Protein AF-A0A972XDD4-F1 (afdb_monomer)

pLDDT: mean 93.12, std 6.58, range [58.88, 97.19]

Sequence (65 aa):
MRIQPGCRVEVTTARGERIQMVALSGETNGRDVKVVWVMEPDEFEARGNAGHRIPWPSDAVNELA

Mean predicted aligned error: 3.09 Å

Secondary structure (DSSP, 8-state):
----TT-EEEEE-TTS-EEEEEESSSSEE-SSSEEEEEE-HHHHHHHGGGS--EEEEGGGEEE--

Structure (mmCIF, N/CA/C/O backbone):
data_AF-A0A972XDD4-F1
#
_entry.id   AF-A0A972XDD4-F1
#
loop_
_atom_site.group_PDB
_atom_site.id
_atom_site.type_symbol
_atom_site.label_atom_id
_atom_site.label_alt_id
_atom_site.label_comp_id
_atom_site.label_asym_id
_atom_site.label_entity_id
_atom_site.label_seq_id
_atom_site.pdbx_PDB_ins_code
_atom_site.Cartn_x
_atom_site.Cartn_y
_a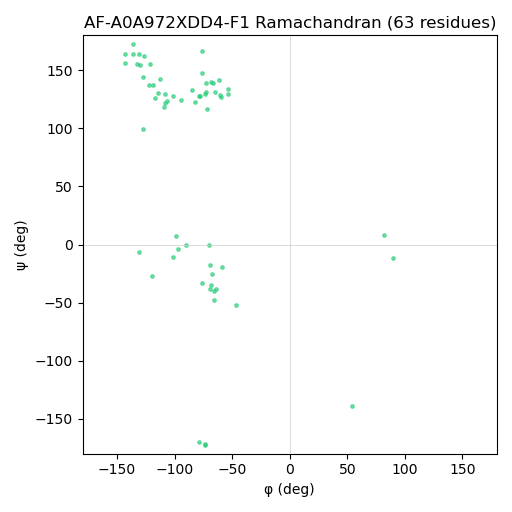tom_site.Cartn_z
_atom_site.occupancy
_atom_site.B_iso_or_equiv
_atom_site.auth_seq_id
_atom_site.auth_comp_id
_atom_site.auth_asym_id
_atom_site.auth_atom_id
_atom_site.pdbx_PDB_model_num
ATOM 1 N N . MET A 1 1 ? -9.453 12.353 3.808 1.00 58.88 1 MET A N 1
ATOM 2 C CA . MET A 1 1 ? -8.167 11.882 3.260 1.00 58.88 1 MET A CA 1
ATOM 3 C C . MET A 1 1 ? -8.493 10.930 2.125 1.00 58.88 1 MET A C 1
ATOM 5 O O . MET A 1 1 ? -9.391 10.119 2.314 1.00 58.88 1 MET A O 1
ATOM 9 N N . ARG A 1 2 ? -7.923 11.100 0.929 1.00 82.19 2 ARG A N 1
ATOM 10 C CA . ARG A 1 2 ? -8.309 10.303 -0.248 1.00 82.19 2 ARG A CA 1
ATOM 11 C C . ARG A 1 2 ? -7.044 9.711 -0.841 1.00 82.19 2 ARG A C 1
ATOM 13 O O . ARG A 1 2 ? -6.362 10.403 -1.581 1.00 82.19 2 ARG A O 1
ATOM 20 N N . ILE A 1 3 ? -6.775 8.447 -0.523 1.00 90.31 3 ILE A N 1
ATOM 21 C CA . ILE A 1 3 ? -5.641 7.709 -1.083 1.00 90.31 3 ILE A CA 1
ATOM 22 C C . ILE A 1 3 ? -5.795 7.666 -2.606 1.00 90.31 3 ILE A C 1
ATOM 24 O O . ILE A 1 3 ? -6.854 7.292 -3.124 1.00 90.31 3 ILE A O 1
ATOM 28 N N . GLN A 1 4 ? -4.748 8.082 -3.315 1.00 91.56 4 GLN A N 1
ATOM 29 C CA . GLN A 1 4 ? -4.676 8.078 -4.772 1.00 91.56 4 GLN A CA 1
ATOM 30 C C . GLN A 1 4 ? -3.488 7.228 -5.242 1.00 91.56 4 GLN A C 1
ATOM 32 O O . GLN A 1 4 ? -2.519 7.060 -4.499 1.00 91.56 4 GLN A O 1
ATOM 37 N N . PRO A 1 5 ? -3.537 6.694 -6.475 1.00 92.69 5 PRO A N 1
ATOM 38 C CA . PRO A 1 5 ? -2.375 6.058 -7.083 1.00 92.69 5 PRO A CA 1
ATOM 39 C C . PRO A 1 5 ? -1.154 6.990 -7.069 1.00 92.69 5 PRO A C 1
ATOM 41 O O . PRO A 1 5 ? -1.260 8.155 -7.442 1.00 92.69 5 PRO A O 1
ATOM 44 N N . GLY A 1 6 ? -0.000 6.465 -6.665 1.00 92.44 6 GLY A N 1
ATOM 45 C CA . GLY A 1 6 ? 1.256 7.193 -6.499 1.00 92.44 6 GLY A CA 1
ATOM 46 C C . GLY A 1 6 ? 1.471 7.798 -5.108 1.00 92.44 6 GLY A C 1
ATOM 47 O O . GLY A 1 6 ? 2.592 8.207 -4.813 1.00 92.44 6 GLY A O 1
ATOM 48 N N . CYS A 1 7 ? 0.458 7.835 -4.232 1.00 93.06 7 CYS A N 1
ATOM 49 C CA . CYS A 1 7 ? 0.641 8.326 -2.865 1.00 93.06 7 CYS A CA 1
ATOM 50 C C . CYS A 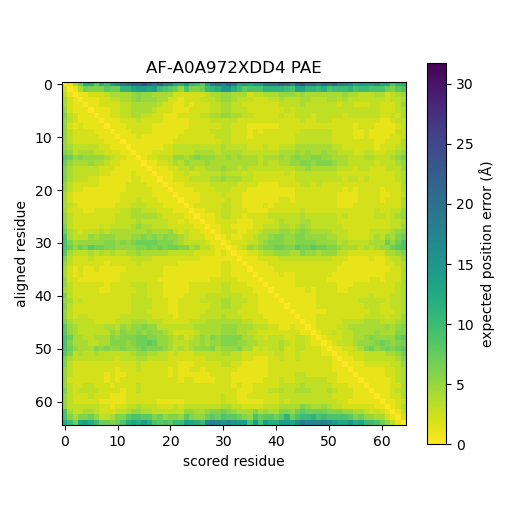1 7 ? 1.549 7.391 -2.059 1.00 93.06 7 CYS A C 1
ATOM 52 O O . CYS A 1 7 ? 1.399 6.166 -2.105 1.00 93.06 7 CYS A O 1
ATOM 54 N N . ARG A 1 8 ? 2.439 7.976 -1.253 1.00 95.44 8 ARG A N 1
ATOM 55 C CA . ARG A 1 8 ? 3.120 7.253 -0.178 1.00 95.44 8 ARG A CA 1
ATOM 56 C C . ARG A 1 8 ? 2.121 7.018 0.952 1.00 95.44 8 ARG A C 1
ATOM 58 O O . ARG A 1 8 ? 1.432 7.935 1.394 1.00 95.44 8 ARG A O 1
ATOM 65 N N . VAL A 1 9 ? 2.029 5.774 1.392 1.00 96.31 9 VAL A N 1
ATOM 66 C CA . VAL A 1 9 ? 1.108 5.335 2.440 1.00 96.31 9 VAL A CA 1
ATOM 67 C C . VAL A 1 9 ? 1.863 4.533 3.489 1.00 96.31 9 VAL A C 1
ATOM 69 O O . VAL A 1 9 ? 2.895 3.932 3.209 1.00 96.31 9 VAL A O 1
ATOM 72 N N . GLU A 1 10 ? 1.340 4.513 4.702 1.00 97.12 10 GLU A N 1
ATOM 73 C CA . GLU A 1 10 ? 1.735 3.609 5.768 1.00 97.12 10 GLU A CA 1
ATOM 74 C C . GLU A 1 10 ? 0.696 2.492 5.862 1.00 97.12 10 GLU A C 1
ATOM 76 O O . GLU A 1 10 ? -0.504 2.761 5.954 1.00 97.12 10 GLU A O 1
ATOM 81 N N . VAL A 1 11 ? 1.141 1.238 5.841 1.00 96.50 11 VAL A N 1
ATOM 82 C CA . V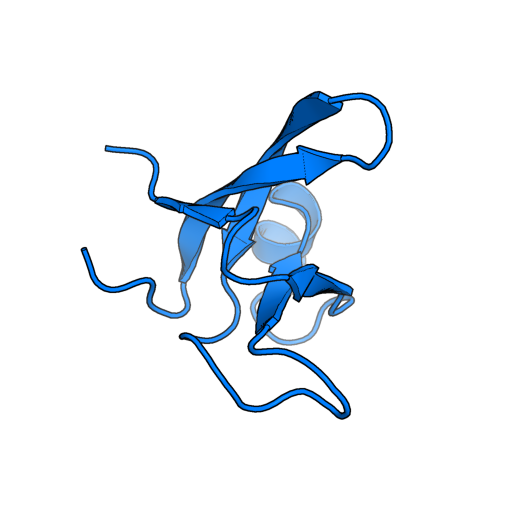AL A 1 11 ? 0.269 0.078 6.041 1.00 96.50 11 VAL A CA 1
ATOM 83 C C . VAL A 1 11 ? 0.609 -0.626 7.347 1.00 96.50 11 VAL A C 1
ATOM 85 O O . VAL A 1 11 ? 1.777 -0.731 7.723 1.00 96.50 11 VAL A O 1
ATOM 88 N N . THR A 1 12 ? -0.417 -1.110 8.046 1.00 97.06 12 THR A N 1
ATOM 89 C CA . THR A 1 12 ? -0.251 -1.880 9.286 1.00 97.06 12 THR A CA 1
ATOM 90 C C . THR A 1 12 ? -0.254 -3.376 8.983 1.00 97.06 12 THR A C 1
ATOM 92 O O . THR A 1 12 ? -1.199 -3.888 8.380 1.00 97.06 12 THR A O 1
ATOM 95 N N . THR A 1 13 ? 0.795 -4.093 9.387 1.00 94.38 13 THR A N 1
ATOM 96 C CA . THR A 1 13 ? 0.905 -5.548 9.222 1.00 94.38 13 THR A CA 1
ATOM 97 C C . THR A 1 13 ? 0.047 -6.300 10.231 1.00 94.38 13 THR A C 1
ATOM 99 O O . THR A 1 13 ? -0.377 -5.760 11.251 1.00 94.38 13 THR A O 1
ATOM 102 N N . ALA A 1 14 ? -0.153 -7.599 9.997 1.00 91.00 14 ALA A N 1
ATOM 103 C CA . ALA A 1 14 ? -0.840 -8.479 10.944 1.00 91.00 14 ALA A CA 1
ATOM 104 C C . ALA A 1 14 ? -0.155 -8.548 12.327 1.00 91.00 14 ALA A C 1
ATOM 106 O O . ALA A 1 14 ? -0.785 -8.945 13.304 1.00 91.00 14 ALA A O 1
ATOM 107 N N . ARG A 1 15 ? 1.128 -8.168 12.420 1.00 94.31 15 ARG A N 1
ATOM 108 C CA . ARG A 1 15 ? 1.880 -8.075 13.682 1.00 94.31 15 ARG A CA 1
ATOM 109 C C . ARG A 1 15 ? 1.785 -6.694 14.341 1.00 94.31 15 ARG A C 1
ATOM 111 O O . ARG A 1 15 ? 2.361 -6.498 15.404 1.00 94.31 15 ARG A O 1
ATOM 118 N N . GLY A 1 16 ? 1.065 -5.751 13.730 1.00 94.19 16 GLY A N 1
ATOM 119 C CA . GLY A 1 16 ? 0.939 -4.369 14.193 1.00 94.19 16 GLY A CA 1
ATOM 120 C C . GLY A 1 16 ? 2.107 -3.463 13.794 1.00 94.19 16 GLY A C 1
ATOM 121 O O . GLY A 1 16 ? 2.183 -2.329 14.262 1.00 94.19 16 GLY A O 1
ATOM 122 N N . GLU A 1 17 ? 3.019 -3.937 12.944 1.00 96.50 17 GLU A N 1
ATOM 123 C CA . GLU A 1 17 ? 4.131 -3.129 12.440 1.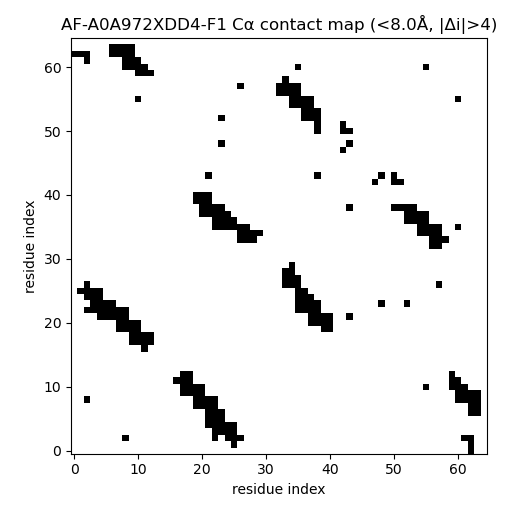00 96.50 17 GLU A CA 1
ATOM 124 C C . GLU A 1 17 ? 3.625 -2.160 11.376 1.00 96.50 17 GLU A C 1
ATOM 126 O O . GLU A 1 17 ? 2.708 -2.479 10.621 1.00 96.50 17 GLU A O 1
ATOM 131 N N . ARG A 1 18 ? 4.241 -0.985 11.296 1.00 96.12 18 ARG A N 1
ATOM 132 C CA . ARG A 1 18 ? 3.921 0.032 10.297 1.00 96.12 18 ARG A CA 1
ATOM 133 C C . ARG A 1 18 ? 5.030 0.086 9.266 1.00 96.12 18 ARG A C 1
ATOM 135 O O . ARG A 1 18 ? 6.190 0.275 9.628 1.00 96.12 18 ARG A O 1
ATOM 142 N N . ILE A 1 19 ? 4.674 -0.095 8.001 1.00 96.00 19 ILE A N 1
ATOM 143 C CA . ILE A 1 19 ? 5.623 -0.097 6.886 1.00 96.00 19 ILE A CA 1
ATOM 144 C C . ILE A 1 19 ? 5.167 0.881 5.807 1.00 96.00 19 ILE A C 1
ATOM 146 O O . ILE A 1 19 ? 3.970 1.040 5.562 1.00 96.00 19 ILE A O 1
ATOM 150 N N . GLN A 1 20 ? 6.123 1.550 5.166 1.00 96.44 20 GLN A N 1
ATOM 151 C CA . GLN A 1 20 ? 5.832 2.495 4.093 1.00 96.44 20 GLN A CA 1
ATOM 152 C C . GLN A 1 20 ? 5.702 1.773 2.755 1.00 96.44 20 GLN A C 1
ATOM 154 O O . GLN A 1 20 ? 6.557 0.972 2.387 1.00 96.44 20 GLN A O 1
ATOM 159 N N . MET A 1 21 ? 4.653 2.105 2.014 1.00 96.81 21 MET A N 1
ATOM 160 C CA . MET A 1 21 ? 4.336 1.555 0.701 1.00 96.81 21 MET A CA 1
ATOM 161 C C . MET A 1 21 ? 3.905 2.676 -0.252 1.00 96.81 21 MET A C 1
ATOM 163 O O . MET A 1 21 ? 3.706 3.825 0.148 1.00 96.81 21 MET A O 1
ATOM 167 N N . VAL A 1 22 ? 3.732 2.343 -1.528 1.00 97.06 22 VAL A N 1
ATOM 168 C CA . VAL A 1 22 ? 3.105 3.213 -2.528 1.00 97.06 22 VAL A CA 1
ATOM 169 C C . VAL A 1 22 ? 1.734 2.655 -2.882 1.00 97.06 22 VAL A C 1
ATOM 171 O O . VAL A 1 22 ? 1.605 1.477 -3.212 1.00 97.06 22 VAL A O 1
ATOM 174 N N . ALA A 1 23 ? 0.703 3.495 -2.836 1.00 96.50 23 ALA A N 1
ATOM 175 C CA . ALA A 1 23 ? -0.626 3.135 -3.302 1.00 96.50 23 ALA A CA 1
ATOM 176 C C . ALA A 1 23 ? -0.657 3.065 -4.835 1.00 96.50 23 ALA A C 1
ATOM 178 O O . ALA A 1 23 ? -0.234 3.983 -5.526 1.00 96.50 23 ALA A O 1
ATOM 179 N N . LEU A 1 24 ? -1.208 1.990 -5.385 1.00 96.00 24 LEU A N 1
ATOM 180 C CA . LEU A 1 24 ? -1.439 1.786 -6.820 1.00 96.00 24 LEU A CA 1
ATOM 181 C C . LEU A 1 24 ? -2.899 2.027 -7.216 1.00 96.00 24 LEU A C 1
ATOM 183 O O . LEU A 1 24 ? -3.242 2.058 -8.398 1.00 96.00 24 LEU A O 1
ATOM 187 N N . SER A 1 25 ? -3.778 2.154 -6.226 1.00 94.56 25 SER A N 1
ATOM 188 C CA . SER A 1 25 ? -5.200 2.426 -6.389 1.00 94.56 25 SER A CA 1
ATOM 189 C 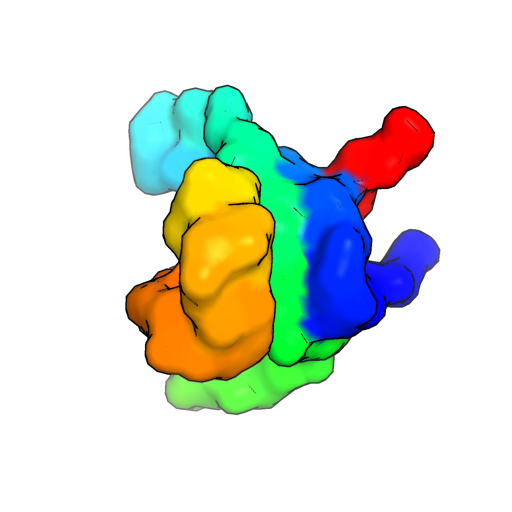C . SER A 1 25 ? -5.687 3.350 -5.276 1.00 94.56 25 SER A C 1
ATOM 191 O O . SER A 1 25 ? -5.049 3.467 -4.235 1.00 94.56 25 SER A O 1
ATOM 193 N N . GLY A 1 26 ? -6.858 3.958 -5.461 1.00 94.19 26 GLY A N 1
ATOM 194 C CA . GLY A 1 26 ? -7.662 4.370 -4.307 1.00 94.19 26 GLY A CA 1
ATOM 195 C C . GLY A 1 26 ? -8.323 3.162 -3.635 1.00 94.19 26 GLY A C 1
ATOM 196 O O . GLY A 1 26 ? -8.068 2.013 -4.013 1.00 94.19 26 GLY A O 1
ATOM 197 N N . GLU A 1 27 ? -9.213 3.415 -2.677 1.00 95.12 27 GLU A N 1
ATOM 198 C CA . GLU A 1 27 ? -10.046 2.358 -2.098 1.00 95.12 27 GLU A CA 1
ATOM 199 C C . GLU A 1 27 ? -10.932 1.702 -3.163 1.00 95.12 27 GLU A C 1
ATOM 201 O O . GLU A 1 27 ? -11.674 2.366 -3.890 1.00 95.12 27 GLU A O 1
ATOM 206 N N . THR A 1 28 ? -10.880 0.376 -3.226 1.00 94.81 28 THR A N 1
ATOM 207 C CA . THR A 1 28 ? -11.700 -0.442 -4.118 1.00 94.81 28 THR A CA 1
ATOM 208 C C . THR A 1 28 ? -12.371 -1.583 -3.356 1.00 94.81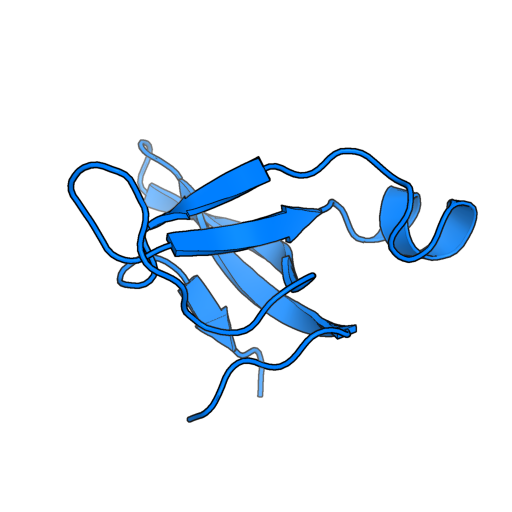 28 THR A C 1
ATOM 210 O O . THR A 1 28 ? -12.004 -1.900 -2.225 1.00 94.81 28 THR A O 1
ATOM 213 N N . ASN A 1 29 ? -13.392 -2.195 -3.954 1.00 95.12 29 ASN A N 1
ATOM 214 C CA . ASN A 1 29 ? -14.017 -3.391 -3.395 1.00 95.12 29 ASN A CA 1
ATOM 215 C C . ASN A 1 29 ? -13.073 -4.586 -3.554 1.00 95.12 29 ASN A C 1
ATOM 217 O O . ASN A 1 29 ? -12.774 -4.990 -4.678 1.00 95.12 29 ASN A O 1
ATOM 221 N N . GLY A 1 30 ? -12.630 -5.158 -2.436 1.00 91.25 30 GLY A N 1
ATOM 222 C CA . GLY A 1 30 ? -12.145 -6.531 -2.399 1.00 91.25 30 GLY A CA 1
ATOM 223 C C . GLY A 1 30 ? -13.313 -7.519 -2.366 1.00 91.25 30 GLY A C 1
ATOM 224 O O . GLY A 1 30 ? -14.472 -7.144 -2.550 1.00 91.25 30 GLY A O 1
ATOM 225 N N . ARG A 1 31 ? -13.002 -8.797 -2.128 1.00 90.25 31 ARG A N 1
ATOM 226 C CA . ARG A 1 31 ? -14.020 -9.852 -2.020 1.00 90.25 31 ARG A CA 1
ATOM 227 C C . ARG A 1 31 ? -14.928 -9.646 -0.804 1.00 90.25 31 ARG A C 1
ATOM 229 O O . ARG A 1 31 ? -16.142 -9.717 -0.946 1.00 90.25 31 ARG A O 1
ATOM 236 N N . ASP A 1 32 ? -14.317 -9.376 0.348 1.00 92.94 32 ASP A N 1
ATOM 237 C CA . ASP A 1 32 ? -15.005 -9.316 1.645 1.00 92.94 32 ASP A CA 1
ATOM 238 C C . ASP A 1 32 ? -14.880 -7.937 2.317 1.00 92.94 32 ASP A C 1
ATOM 240 O O . ASP A 1 32 ? -15.757 -7.524 3.071 1.00 92.94 32 ASP A O 1
ATOM 244 N N . VAL A 1 33 ? -13.805 -7.199 2.020 1.00 94.38 33 VAL A N 1
ATOM 245 C CA . VAL A 1 33 ? -13.504 -5.878 2.594 1.00 94.38 33 VAL A CA 1
ATOM 246 C C . VAL A 1 33 ? -13.038 -4.902 1.520 1.00 94.38 33 VAL A C 1
ATOM 248 O O . VAL A 1 33 ? -12.654 -5.298 0.417 1.00 94.38 33 VAL A O 1
ATOM 251 N N . LYS A 1 34 ? -13.060 -3.608 1.840 1.00 96.44 34 LYS A N 1
ATOM 252 C CA . LYS A 1 34 ? -12.414 -2.582 1.019 1.00 96.44 34 LYS A CA 1
ATOM 253 C C . LYS A 1 34 ? -10.900 -2.750 1.087 1.00 96.44 34 LYS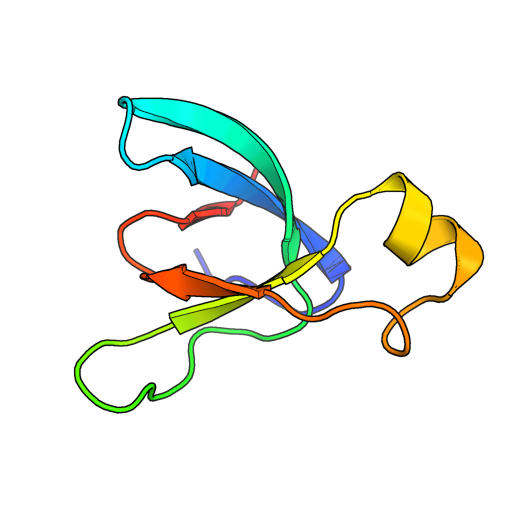 A C 1
ATOM 255 O O . LYS A 1 34 ? -10.354 -3.052 2.146 1.00 96.44 34 LYS A O 1
ATOM 260 N N . VAL A 1 35 ? -10.234 -2.567 -0.048 1.00 97.06 35 VAL A N 1
ATOM 261 C CA . VAL A 1 35 ? -8.780 -2.704 -0.149 1.00 97.06 35 VAL A CA 1
ATOM 262 C C . VAL A 1 35 ? -8.153 -1.540 -0.900 1.00 97.06 35 VAL A C 1
ATOM 264 O O . VAL A 1 35 ? -8.785 -0.915 -1.753 1.00 97.06 35 VAL A O 1
ATOM 267 N N . VAL A 1 36 ? -6.882 -1.298 -0.613 1.00 96.88 36 VAL A N 1
ATOM 268 C CA . VAL A 1 36 ? -5.977 -0.475 -1.411 1.00 96.88 36 VAL A CA 1
ATOM 269 C C . VAL A 1 36 ? -4.894 -1.399 -1.947 1.00 96.88 36 VAL A C 1
ATOM 271 O O . VAL A 1 36 ? -4.310 -2.182 -1.201 1.00 96.88 36 VAL A O 1
ATOM 274 N N . TRP A 1 37 ? -4.631 -1.334 -3.247 1.00 97.00 37 TRP A N 1
ATOM 275 C CA . TRP A 1 37 ? -3.497 -2.041 -3.827 1.00 97.00 37 TRP A CA 1
ATOM 276 C C . TRP A 1 37 ? -2.234 -1.245 -3.557 1.00 97.00 37 TRP A C 1
ATOM 278 O O . TRP A 1 37 ? -2.192 -0.058 -3.870 1.00 97.00 37 TRP A O 1
ATOM 288 N N . VAL A 1 38 ? -1.222 -1.891 -2.998 1.00 97.19 38 VAL A N 1
ATOM 289 C CA . VAL A 1 38 ? 0.050 -1.271 -2.637 1.00 97.19 38 VAL A CA 1
ATOM 290 C C . VAL A 1 38 ? 1.232 -2.030 -3.236 1.00 97.19 38 VAL A C 1
ATOM 292 O O . VAL A 1 38 ? 1.096 -3.178 -3.666 1.00 97.19 38 VAL A O 1
ATOM 295 N N . MET A 1 39 ? 2.382 -1.368 -3.275 1.00 97.06 39 MET A N 1
ATOM 296 C CA . MET A 1 39 ? 3.671 -1.907 -3.709 1.00 97.06 39 MET A CA 1
ATOM 297 C C . MET A 1 39 ? 4.784 -1.321 -2.848 1.00 97.06 39 MET A C 1
ATOM 299 O O . MET A 1 39 ? 4.637 -0.225 -2.301 1.00 97.06 39 MET A O 1
ATOM 303 N N . GLU A 1 40 ? 5.902 -2.031 -2.758 1.00 96.31 40 GLU A N 1
ATOM 304 C CA . GLU A 1 40 ? 7.110 -1.484 -2.158 1.00 96.31 40 GLU A CA 1
ATOM 305 C C . GLU A 1 40 ? 7.613 -0.252 -2.938 1.00 96.31 40 GLU A C 1
ATOM 307 O O . GLU A 1 40 ? 7.563 -0.228 -4.173 1.00 96.31 40 GLU A O 1
ATOM 312 N N . PRO A 1 41 ? 8.123 0.773 -2.239 1.00 95.50 41 PRO A N 1
ATOM 313 C CA . PRO A 1 41 ? 8.728 1.953 -2.845 1.00 95.50 41 PRO A CA 1
ATOM 314 C C . PRO A 1 41 ? 9.726 1.691 -3.968 1.00 95.50 41 PRO A C 1
ATOM 316 O O . PRO A 1 41 ? 9.587 2.247 -5.056 1.00 95.50 41 PRO A O 1
ATOM 319 N N . ASP A 1 42 ? 10.709 0.836 -3.701 1.00 95.31 42 ASP A N 1
ATOM 320 C CA . ASP A 1 42 ? 11.836 0.607 -4.601 1.00 95.31 42 ASP A CA 1
ATOM 321 C C . ASP A 1 42 ? 11.367 -0.099 -5.881 1.00 95.31 42 ASP A C 1
ATOM 323 O O . ASP A 1 42 ? 11.833 0.191 -6.985 1.00 95.31 42 ASP A O 1
ATOM 327 N N . GLU A 1 43 ? 10.375 -0.987 -5.760 1.00 95.38 43 GLU A N 1
ATOM 328 C CA . GLU A 1 43 ? 9.756 -1.623 -6.919 1.00 95.38 43 GLU A CA 1
ATOM 329 C C . GLU A 1 43 ? 8.935 -0.617 -7.738 1.00 95.38 43 GLU A C 1
ATOM 331 O O . GLU A 1 43 ? 8.984 -0.646 -8.973 1.00 95.38 43 GLU A O 1
ATOM 336 N N . PHE A 1 44 ? 8.231 0.306 -7.080 1.00 94.94 44 PHE A N 1
ATOM 337 C CA . PHE A 1 44 ? 7.489 1.358 -7.769 1.00 94.94 44 PHE A CA 1
ATOM 338 C C . PHE A 1 44 ? 8.420 2.297 -8.543 1.00 94.94 44 PHE A C 1
ATOM 340 O O . PHE A 1 44 ? 8.105 2.681 -9.667 1.00 94.94 44 PHE A O 1
ATOM 347 N N . GLU A 1 45 ? 9.588 2.631 -7.998 1.00 93.81 45 GLU A N 1
ATOM 348 C CA . GLU A 1 45 ? 10.593 3.432 -8.706 1.00 93.81 45 GLU A CA 1
ATOM 349 C C . GLU A 1 45 ? 11.161 2.695 -9.926 1.00 93.81 45 GLU A C 1
ATOM 351 O O . GLU A 1 45 ? 11.324 3.287 -10.993 1.00 93.81 45 GLU A O 1
ATOM 356 N N . ALA A 1 46 ? 11.397 1.387 -9.807 1.00 95.12 46 ALA A N 1
ATOM 357 C CA . ALA A 1 46 ? 11.948 0.584 -10.894 1.00 95.12 46 ALA A CA 1
ATOM 358 C C . ALA A 1 46 ? 10.928 0.251 -12.001 1.00 95.12 46 ALA A C 1
ATOM 360 O O . ALA A 1 46 ? 11.305 0.089 -13.164 1.00 95.12 46 ALA A O 1
ATOM 361 N N . ARG A 1 47 ? 9.646 0.075 -11.653 1.00 93.62 47 ARG A N 1
ATOM 362 C CA . ARG A 1 47 ? 8.632 -0.535 -12.541 1.00 93.62 47 ARG A CA 1
ATOM 363 C C . ARG A 1 47 ? 7.332 0.258 -12.668 1.00 93.62 47 ARG A C 1
ATOM 365 O O . ARG A 1 47 ? 6.469 -0.111 -13.470 1.00 93.62 47 ARG A O 1
ATOM 372 N N . GLY A 1 48 ? 7.158 1.322 -11.892 1.00 91.44 48 GLY A N 1
ATOM 373 C CA . GLY A 1 48 ? 5.907 2.068 -11.799 1.00 91.44 48 GLY A CA 1
ATOM 374 C C . GLY A 1 48 ? 4.724 1.163 -11.445 1.00 91.44 48 GLY A C 1
ATOM 375 O O . GLY A 1 48 ? 4.825 0.221 -10.665 1.00 91.44 48 GLY A O 1
ATOM 376 N N . ASN A 1 49 ? 3.581 1.395 -12.093 1.00 87.88 49 ASN A N 1
ATOM 377 C CA . ASN A 1 49 ? 2.339 0.649 -11.844 1.00 87.88 49 ASN A CA 1
ATOM 378 C C . ASN A 1 49 ? 2.338 -0.820 -12.328 1.00 87.88 49 ASN A C 1
ATOM 380 O O . ASN A 1 49 ? 1.306 -1.494 -12.193 1.00 87.88 49 ASN A O 1
ATOM 384 N N . ALA A 1 50 ? 3.435 -1.297 -12.927 1.00 89.69 50 ALA A N 1
ATOM 385 C CA . ALA A 1 50 ? 3.561 -2.639 -13.501 1.00 89.69 50 ALA A CA 1
ATOM 386 C C . ALA A 1 50 ? 4.243 -3.663 -12.570 1.00 89.69 50 ALA A C 1
ATOM 388 O O . ALA A 1 50 ? 4.352 -4.832 -12.939 1.00 89.69 50 ALA A O 1
ATOM 389 N N . GLY A 1 51 ? 4.712 -3.244 -11.392 1.00 89.31 51 GLY A N 1
ATOM 390 C CA . GLY A 1 51 ? 5.269 -4.142 -10.376 1.00 89.31 51 GLY A CA 1
ATOM 391 C C . GLY A 1 51 ? 4.222 -4.990 -9.641 1.00 89.31 51 GLY A C 1
ATOM 392 O O . GLY A 1 51 ? 3.033 -5.011 -9.987 1.00 89.31 51 GLY A O 1
ATOM 393 N N . HIS A 1 52 ? 4.673 -5.692 -8.606 1.00 93.69 52 HIS A N 1
ATOM 394 C CA . HIS A 1 52 ? 3.849 -6.562 -7.786 1.00 93.69 52 HIS A CA 1
ATOM 395 C C . HIS A 1 52 ? 2.788 -5.777 -7.006 1.00 93.69 52 HIS A C 1
ATOM 397 O O . HIS A 1 52 ? 3.058 -4.762 -6.369 1.00 93.69 52 HIS A O 1
ATOM 403 N N . ARG A 1 53 ? 1.542 -6.255 -7.067 1.00 95.12 53 ARG A N 1
ATOM 404 C CA . ARG A 1 53 ? 0.396 -5.595 -6.442 1.00 95.12 53 ARG A CA 1
ATOM 405 C C . ARG A 1 53 ? -0.072 -6.399 -5.246 1.00 95.12 53 ARG A C 1
ATOM 407 O O . ARG A 1 53 ? -0.541 -7.524 -5.411 1.00 95.12 53 ARG A O 1
ATOM 414 N N . ILE A 1 54 ? -0.013 -5.789 -4.073 1.00 95.81 54 ILE A N 1
ATOM 415 C CA . ILE A 1 54 ? -0.418 -6.412 -2.818 1.00 95.81 54 ILE A CA 1
ATOM 416 C C . ILE A 1 54 ? -1.722 -5.756 -2.356 1.00 95.81 54 ILE A C 1
ATOM 418 O O . ILE A 1 54 ? -1.756 -4.536 -2.197 1.00 95.81 54 ILE A O 1
ATOM 422 N N . PRO A 1 55 ? -2.819 -6.504 -2.162 1.00 96.38 55 PRO A N 1
ATOM 423 C CA . PRO A 1 55 ? -4.041 -5.934 -1.617 1.00 96.38 55 PRO A CA 1
ATOM 424 C C . PRO A 1 55 ? -3.895 -5.762 -0.103 1.00 96.38 55 PRO A C 1
ATOM 426 O O . PRO A 1 55 ? -3.579 -6.720 0.602 1.00 96.38 55 PRO A O 1
ATOM 429 N N . TRP A 1 56 ? -4.173 -4.562 0.401 1.00 96.31 56 TRP A N 1
ATOM 430 C CA . TRP A 1 56 ? -4.202 -4.275 1.833 1.00 96.31 56 TRP A CA 1
ATOM 431 C C . TRP A 1 56 ? -5.594 -3.812 2.270 1.00 96.31 56 TRP A C 1
ATOM 433 O O . TRP A 1 56 ? -6.191 -3.011 1.547 1.00 96.31 56 TRP A O 1
ATOM 443 N N . PRO A 1 57 ? -6.130 -4.277 3.415 1.00 95.94 57 PRO A N 1
ATOM 444 C CA . PRO A 1 57 ? -7.378 -3.755 3.972 1.00 95.94 57 PRO A CA 1
ATOM 445 C C . PRO A 1 57 ? -7.311 -2.237 4.131 1.00 95.94 57 PRO A C 1
ATOM 447 O O . PRO A 1 57 ? -6.326 -1.726 4.661 1.00 95.94 57 PRO A O 1
ATOM 450 N N . SER A 1 58 ? -8.314 -1.505 3.641 1.00 95.44 58 SER A N 1
ATOM 451 C CA . SER A 1 58 ? -8.226 -0.039 3.594 1.00 95.44 58 SER A CA 1
ATOM 452 C C . SER A 1 58 ? -8.228 0.625 4.971 1.00 95.44 58 SER A C 1
ATOM 454 O O . SER A 1 58 ? -7.643 1.690 5.128 1.00 95.44 58 SER A O 1
ATOM 456 N N . ASP A 1 59 ? -8.808 -0.026 5.977 1.00 94.69 59 ASP A N 1
ATOM 457 C CA . ASP A 1 59 ? -8.778 0.391 7.383 1.00 94.69 59 ASP A CA 1
ATOM 458 C C . ASP A 1 59 ? -7.386 0.274 8.027 1.00 94.69 59 ASP A C 1
ATOM 460 O O . ASP A 1 59 ? -7.114 0.913 9.043 1.00 94.69 59 ASP A O 1
ATOM 464 N N . ALA A 1 60 ? -6.486 -0.501 7.419 1.00 95.56 60 ALA A N 1
ATOM 465 C CA . ALA A 1 60 ? -5.097 -0.650 7.832 1.00 95.56 60 ALA A CA 1
ATOM 466 C C . ALA A 1 60 ? -4.124 0.215 7.008 1.00 95.56 60 ALA A C 1
ATOM 468 O O . ALA A 1 60 ? -2.910 0.062 7.166 1.00 95.56 60 ALA A O 1
ATOM 469 N N . VAL A 1 61 ? -4.626 1.102 6.138 1.00 95.75 61 VAL A N 1
ATOM 470 C CA . VAL A 1 61 ? -3.824 1.967 5.258 1.00 95.75 61 VAL A CA 1
ATOM 471 C C . VAL A 1 61 ? -4.063 3.432 5.608 1.00 95.75 61 VAL A C 1
ATOM 473 O O . VAL A 1 61 ? -5.192 3.913 5.579 1.00 95.75 61 VAL A O 1
ATOM 476 N N . ASN A 1 62 ? -2.987 4.167 5.873 1.00 94.19 62 ASN A N 1
ATOM 477 C CA . ASN A 1 62 ? -3.022 5.600 6.154 1.00 94.19 62 ASN A CA 1
ATOM 478 C C . ASN A 1 62 ? -2.136 6.343 5.152 1.00 94.19 62 ASN A C 1
ATOM 480 O O . ASN A 1 62 ? -1.042 5.890 4.836 1.00 94.19 62 ASN A O 1
ATOM 484 N N . GLU A 1 63 ? -2.584 7.481 4.628 1.00 88.44 63 GLU A N 1
ATOM 485 C CA . GLU A 1 63 ? -1.720 8.325 3.792 1.00 88.44 63 GLU A CA 1
ATOM 486 C C . GLU A 1 63 ? -0.665 9.024 4.674 1.00 88.44 63 GLU A C 1
ATOM 488 O O . GLU A 1 63 ? -0.940 9.424 5.808 1.00 88.44 63 GLU A O 1
ATOM 493 N N . LEU A 1 64 ? 0.571 9.098 4.178 1.00 81.81 64 LEU A N 1
AT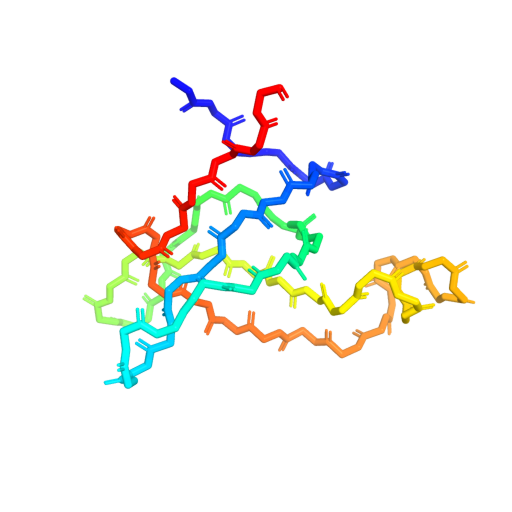OM 494 C CA . LEU A 1 64 ? 1.649 9.808 4.861 1.00 81.81 64 LEU A CA 1
ATOM 495 C C . LEU A 1 64 ? 1.516 11.299 4.524 1.00 81.81 64 LEU A C 1
ATOM 497 O O . LEU A 1 64 ? 1.469 11.650 3.346 1.00 81.81 64 LEU A O 1
ATOM 501 N N . ALA A 1 65 ? 1.382 12.139 5.554 1.00 62.56 65 ALA A N 1
ATOM 502 C CA . ALA A 1 65 ? 1.261 13.595 5.426 1.00 62.56 65 ALA A CA 1
ATOM 503 C C . ALA A 1 65 ? 2.577 14.267 5.008 1.00 62.56 65 ALA A C 1
ATOM 505 O O . ALA A 1 65 ? 3.6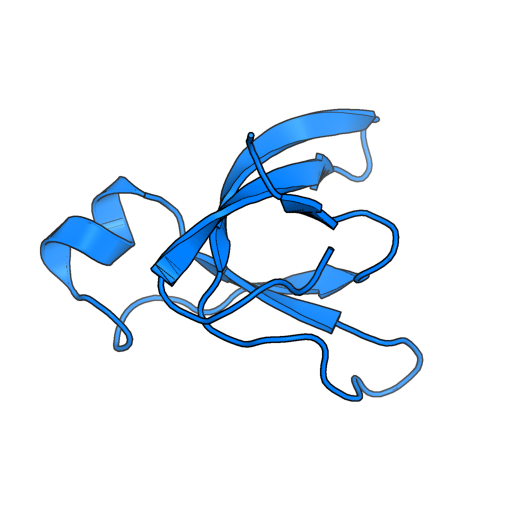51 13.757 5.406 1.00 62.56 65 ALA A O 1
#

Radius of gyration: 10.84 Å; Cα contacts (8 Å, |Δi|>4): 134; chains: 1; bounding box: 27×23×28 Å

Nearest PDB structures (foldseek):
  5oql-assembly1_m  TM=7.200E-01  e=7.230E-01  Thermochaetoides thermophila DSM 1495
  6rxu-assembly1_Cb  TM=7.342E-01  e=1.593E+00  Thermochaetoides thermophila
  8ovj-assembly1_SE  TM=7.307E-01  e=1.887E+00  Leishmania major strain Friedlin
  6gz4-assembly1_BE  TM=6.971E-01  e=3.716E+00  Oryctolagus cuniculus
  8ewc-assembly1_BE  TM=7.077E-01  e=3.932E+00  Saccharomyces cerevisiae

Solvent-accessible surface area (backbone atoms only — not comparable to full-atom values): 3755 Å² total; per-residue (Å²): 138,80,65,40,59,75,37,53,25,37,36,54,46,100,86,70,48,76,46,75,29,27,24,67,31,38,81,40,84,47,96,90,51,50,21,26,34,28,28,53,54,70,50,37,73,77,46,44,94,74,47,72,77,44,81,36,55,39,94,42,50,41,74,62,132

Foldseek 3Di:
DWQAAQFWKWFADPVRDTDIWGFRHTWDDDPPAIWTWTHHPVQCVVPNSNDDTDTGHVVRMGTDD